Protein AF-A0A9W7YZ13-F1 (afdb_monomer_lite)

Radius of gyration: 21.65 Å; chains: 1; bounding box: 40×39×60 Å

pLDDT: mean 75.17, std 14.79, range [40.47, 94.44]

Structure (mmCIF, N/CA/C/O backbone):
data_AF-A0A9W7YZ13-F1
#
_entry.id   AF-A0A9W7YZ13-F1
#
loop_
_atom_site.group_PDB
_atom_site.id
_atom_site.type_symbol
_atom_site.label_atom_id
_atom_site.label_alt_id
_atom_site.label_comp_id
_atom_site.label_asym_id
_atom_site.label_entity_id
_atom_site.label_seq_id
_atom_site.pdbx_PDB_ins_code
_atom_site.Cartn_x
_atom_site.Cartn_y
_atom_site.Cartn_z
_atom_site.occupancy
_atom_site.B_iso_or_equiv
_atom_site.auth_seq_id
_atom_site.auth_comp_id
_atom_site.auth_asym_id
_atom_site.auth_atom_id
_atom_site.pdbx_PDB_model_num
ATOM 1 N N . MET A 1 1 ? 17.909 1.204 -20.022 1.00 43.62 1 MET A N 1
ATOM 2 C CA . MET A 1 1 ? 16.608 1.423 -20.696 1.00 43.62 1 MET A CA 1
ATOM 3 C C . MET A 1 1 ? 16.820 1.327 -22.195 1.00 43.62 1 MET A C 1
ATOM 5 O O . MET A 1 1 ? 17.368 2.238 -22.801 1.00 43.62 1 MET A O 1
ATOM 9 N N . THR A 1 2 ? 16.508 0.170 -22.759 1.00 47.31 2 THR A N 1
ATOM 10 C CA . THR A 1 2 ? 16.884 -0.248 -24.110 1.00 47.31 2 THR A CA 1
ATOM 11 C C . THR A 1 2 ? 15.739 -0.021 -25.111 1.00 47.31 2 THR A C 1
ATOM 13 O O . THR A 1 2 ? 14.584 -0.326 -24.837 1.00 47.31 2 THR A O 1
ATOM 16 N N . GLY A 1 3 ? 16.068 0.523 -26.289 1.00 62.91 3 GLY A N 1
ATOM 17 C CA . GLY A 1 3 ? 15.637 -0.054 -27.570 1.00 62.91 3 GLY A CA 1
ATOM 18 C C . GLY A 1 3 ? 14.435 0.500 -28.348 1.00 62.91 3 GLY A C 1
ATOM 19 O O . GLY A 1 3 ? 14.324 0.150 -29.518 1.00 62.91 3 GLY A O 1
ATOM 20 N N . PHE A 1 4 ? 13.551 1.342 -27.806 1.00 68.31 4 PHE A N 1
ATOM 21 C CA . PHE A 1 4 ? 12.353 1.759 -28.562 1.00 68.31 4 PHE A CA 1
ATOM 22 C C . PHE A 1 4 ? 12.504 3.144 -29.197 1.00 68.31 4 PHE A C 1
ATOM 24 O O . PHE A 1 4 ? 12.746 4.135 -28.510 1.00 68.31 4 PHE A O 1
ATOM 31 N N . LYS A 1 5 ? 12.316 3.224 -30.519 1.00 77.06 5 LYS A N 1
ATOM 32 C CA . LYS A 1 5 ? 12.287 4.482 -31.275 1.00 77.06 5 LYS A CA 1
ATOM 33 C C . LYS A 1 5 ? 11.081 4.494 -32.204 1.00 77.06 5 LYS A C 1
ATOM 35 O O . LYS A 1 5 ? 10.700 3.462 -32.750 1.00 77.06 5 LYS A O 1
ATOM 40 N N . LEU A 1 6 ? 10.490 5.670 -32.392 1.00 83.94 6 LEU A N 1
ATOM 41 C CA . LEU A 1 6 ? 9.478 5.852 -33.425 1.00 83.94 6 LEU A CA 1
ATOM 42 C C . LEU A 1 6 ? 10.090 5.573 -34.798 1.00 83.94 6 LEU A C 1
ATOM 44 O O . LEU A 1 6 ? 11.209 6.007 -35.076 1.00 83.94 6 LEU A O 1
ATOM 48 N N . ALA A 1 7 ? 9.321 4.914 -35.664 1.00 84.75 7 ALA A N 1
ATOM 49 C CA . ALA A 1 7 ? 9.681 4.775 -37.073 1.00 84.75 7 ALA A CA 1
ATOM 50 C C . ALA A 1 7 ? 9.873 6.152 -37.740 1.00 84.75 7 ALA A C 1
ATOM 52 O O . ALA A 1 7 ? 10.741 6.317 -38.591 1.00 84.75 7 ALA A O 1
ATOM 53 N N . ASP A 1 8 ? 9.101 7.150 -37.298 1.00 89.06 8 ASP A N 1
ATOM 54 C CA . ASP A 1 8 ? 9.221 8.552 -37.687 1.00 89.06 8 ASP A CA 1
ATOM 55 C C . ASP A 1 8 ? 9.505 9.418 -36.443 1.00 89.06 8 ASP A C 1
ATOM 57 O O . ASP A 1 8 ? 8.593 9.667 -35.649 1.00 89.06 8 ASP A O 1
ATOM 61 N N . PRO A 1 9 ? 10.753 9.881 -36.244 1.00 88.62 9 PRO A N 1
ATOM 62 C CA . PRO A 1 9 ? 11.142 10.672 -35.074 1.00 88.62 9 PRO A CA 1
ATOM 63 C C . PRO A 1 9 ? 10.524 12.074 -35.010 1.00 88.62 9 PRO A C 1
ATOM 65 O O . PRO A 1 9 ? 10.647 12.734 -33.983 1.00 88.62 9 PRO A O 1
ATOM 68 N N . THR A 1 10 ? 9.918 12.557 -36.098 1.00 91.25 10 THR A N 1
ATOM 69 C CA . THR A 1 10 ? 9.349 13.915 -36.164 1.00 91.25 10 THR A CA 1
ATOM 70 C C . THR A 1 10 ? 7.930 13.992 -35.607 1.00 91.25 10 THR A C 1
ATOM 72 O O . THR A 1 10 ? 7.418 15.081 -35.351 1.00 91.25 10 THR A O 1
ATOM 75 N N . LYS A 1 11 ? 7.291 12.837 -35.395 1.00 90.94 11 LYS A N 1
ATOM 76 C CA . LYS A 1 11 ? 5.938 12.736 -34.850 1.00 90.94 11 LYS A CA 1
ATOM 77 C C . LYS A 1 11 ? 5.970 12.577 -33.328 1.00 90.94 11 LYS A C 1
ATOM 79 O O . LYS A 1 11 ? 6.904 11.980 -32.796 1.00 90.94 11 LYS A O 1
ATOM 84 N N . PRO A 1 12 ? 4.947 13.067 -32.608 1.00 87.94 12 PRO A N 1
ATOM 85 C CA . PRO A 1 12 ? 4.797 12.766 -31.190 1.00 87.94 12 PRO A CA 1
ATOM 86 C C . PRO A 1 12 ? 4.648 11.251 -30.981 1.00 87.94 12 PRO A C 1
ATOM 88 O O . PRO A 1 12 ? 3.928 10.579 -31.720 1.00 87.94 12 PRO A O 1
ATOM 91 N N . GLY A 1 13 ? 5.344 10.714 -29.979 1.00 82.62 13 GLY A N 1
ATOM 92 C CA . GLY A 1 13 ? 5.368 9.284 -29.671 1.00 82.62 13 GLY A CA 1
ATOM 93 C C . GLY A 1 13 ? 4.749 8.936 -28.328 1.00 82.62 13 GLY A C 1
ATOM 94 O O . GLY A 1 13 ? 4.773 9.734 -27.394 1.00 82.62 13 GLY A O 1
ATOM 95 N N . HIS A 1 14 ? 4.267 7.699 -28.212 1.00 76.06 14 HIS A N 1
ATOM 96 C CA . HIS A 1 14 ? 3.818 7.111 -26.953 1.00 76.06 14 HIS A CA 1
ATOM 97 C C . HIS A 1 14 ? 4.410 5.709 -26.799 1.00 76.06 14 HIS A C 1
ATOM 99 O O . HIS A 1 14 ? 4.266 4.876 -27.690 1.00 76.06 14 HIS A O 1
ATOM 105 N N . CYS A 1 15 ? 5.054 5.442 -25.663 1.00 69.81 15 CYS A N 1
ATOM 106 C CA . CYS A 1 15 ? 5.511 4.106 -25.295 1.00 69.81 15 CYS A CA 1
ATOM 107 C C . CYS A 1 15 ? 4.513 3.516 -24.296 1.00 69.81 15 CYS A C 1
ATOM 109 O O . CYS A 1 15 ? 4.354 4.045 -23.196 1.00 69.81 15 CYS A O 1
ATOM 111 N N . LYS A 1 16 ? 3.813 2.450 -24.692 1.00 76.25 16 LYS A N 1
ATOM 112 C CA . LYS A 1 16 ? 2.966 1.662 -23.793 1.00 76.25 16 LYS A CA 1
ATOM 113 C C . LYS A 1 16 ? 3.666 0.336 -23.550 1.00 76.25 16 LYS A C 1
ATOM 115 O O . LYS A 1 16 ? 3.938 -0.389 -24.500 1.00 76.25 16 LYS A O 1
ATOM 120 N N . ILE A 1 17 ? 3.949 0.040 -22.290 1.00 74.00 17 ILE A N 1
ATOM 121 C CA . ILE A 1 17 ? 4.575 -1.213 -21.879 1.00 74.00 17 ILE A CA 1
ATOM 122 C C . ILE A 1 17 ? 3.504 -2.039 -21.177 1.00 74.00 17 ILE A C 1
ATOM 124 O O . ILE A 1 17 ? 2.853 -1.547 -20.256 1.00 74.00 17 ILE A O 1
ATOM 128 N N . LEU A 1 18 ? 3.327 -3.280 -21.623 1.00 78.62 18 LEU A N 1
ATOM 129 C CA . LEU A 1 18 ? 2.531 -4.280 -20.926 1.00 78.62 18 LEU A CA 1
ATOM 130 C C . LEU A 1 18 ? 3.499 -5.294 -20.321 1.00 78.62 18 LEU A C 1
ATOM 132 O O . LEU A 1 18 ? 4.277 -5.907 -21.047 1.00 78.62 18 LEU A O 1
ATOM 136 N N . ALA A 1 19 ? 3.476 -5.428 -19.000 1.00 74.31 19 ALA A N 1
ATOM 137 C CA . ALA A 1 19 ? 4.309 -6.376 -18.276 1.00 74.31 19 ALA A CA 1
ATOM 138 C C . ALA A 1 19 ? 3.431 -7.504 -17.731 1.00 74.31 19 ALA A C 1
ATOM 140 O O . ALA A 1 19 ? 2.406 -7.240 -17.101 1.00 74.31 19 ALA A O 1
ATOM 141 N N . PHE A 1 20 ? 3.850 -8.746 -17.962 1.00 77.69 20 PHE A N 1
ATOM 142 C CA . PHE A 1 20 ? 3.242 -9.932 -17.369 1.00 77.69 20 PHE A CA 1
ATOM 143 C C . PHE A 1 20 ? 4.194 -10.499 -16.321 1.00 77.69 20 PHE A C 1
ATOM 145 O O . PHE A 1 20 ? 5.372 -10.711 -16.602 1.00 77.69 20 PHE A O 1
ATOM 152 N N . PHE A 1 21 ? 3.678 -10.750 -15.122 1.00 72.12 21 PHE A N 1
ATOM 153 C CA . PHE A 1 21 ? 4.413 -11.433 -14.064 1.00 72.12 21 PHE A CA 1
ATOM 154 C C . PHE A 1 21 ? 3.965 -12.890 -14.053 1.00 72.12 21 PHE A C 1
ATOM 156 O O . PHE A 1 21 ? 2.828 -13.188 -13.687 1.00 72.12 21 PHE A O 1
ATOM 163 N N . PHE A 1 22 ? 4.838 -13.785 -14.510 1.00 79.38 22 PHE A N 1
ATOM 164 C CA . PHE A 1 22 ? 4.574 -15.218 -14.469 1.00 79.38 22 PHE A CA 1
ATOM 165 C C . PHE A 1 22 ? 4.857 -15.760 -13.073 1.00 79.38 22 PHE A C 1
ATOM 167 O O . PHE A 1 22 ? 5.852 -15.410 -12.442 1.00 79.38 22 PHE A O 1
ATOM 174 N N . ILE A 1 23 ? 3.955 -16.612 -12.602 1.00 75.56 23 ILE A N 1
ATOM 175 C CA . ILE A 1 23 ? 4.000 -17.230 -11.281 1.00 75.56 23 ILE A CA 1
ATOM 176 C C . ILE A 1 23 ? 3.819 -18.733 -11.485 1.00 75.56 23 ILE A C 1
ATOM 178 O O . ILE A 1 23 ? 3.061 -19.150 -12.362 1.00 75.56 23 ILE A O 1
ATOM 182 N N . ASP A 1 24 ? 4.510 -19.540 -10.683 1.00 84.81 24 ASP A N 1
ATOM 183 C CA . ASP A 1 24 ? 4.312 -20.987 -10.647 1.00 84.81 24 ASP A CA 1
ATOM 184 C C . ASP A 1 24 ? 2.872 -21.323 -10.197 1.00 84.81 24 ASP A C 1
ATOM 186 O O . ASP A 1 24 ? 2.501 -21.006 -9.062 1.00 84.81 24 ASP A O 1
ATOM 190 N N . PRO A 1 25 ? 2.056 -21.985 -11.041 1.00 84.50 25 PRO A N 1
ATOM 191 C CA . PRO A 1 25 ? 0.665 -22.300 -10.721 1.00 84.50 25 PRO A CA 1
ATOM 192 C C . PRO A 1 25 ? 0.505 -23.340 -9.602 1.00 84.50 25 PRO A C 1
ATOM 194 O O . PRO A 1 25 ? -0.591 -23.484 -9.061 1.00 84.50 25 PRO A O 1
ATOM 197 N N . THR A 1 26 ? 1.560 -24.079 -9.244 1.00 91.00 26 THR A N 1
ATOM 198 C CA . THR A 1 26 ? 1.534 -25.023 -8.114 1.00 91.00 26 THR A CA 1
ATOM 199 C C . THR A 1 26 ? 1.639 -24.312 -6.765 1.00 91.00 26 THR A C 1
ATOM 201 O O . THR A 1 26 ? 1.221 -24.853 -5.737 1.00 91.00 26 THR A O 1
ATOM 204 N N . THR A 1 27 ? 2.134 -23.072 -6.767 1.00 84.25 27 THR A N 1
ATOM 205 C CA . THR A 1 27 ? 2.223 -22.235 -5.576 1.00 84.25 27 THR A CA 1
ATOM 206 C C . THR A 1 27 ? 0.941 -21.424 -5.422 1.00 84.25 27 THR A C 1
ATOM 208 O O . THR A 1 27 ? 0.632 -20.535 -6.214 1.00 84.25 27 THR A O 1
ATOM 211 N N . ARG A 1 28 ? 0.180 -21.697 -4.357 1.00 82.62 28 ARG A N 1
ATOM 212 C CA . ARG A 1 28 ? -1.031 -20.930 -4.049 1.00 82.62 28 ARG A CA 1
ATOM 213 C C . ARG A 1 28 ? -0.664 -19.597 -3.403 1.00 82.62 28 ARG A C 1
ATOM 215 O O . ARG A 1 28 ? -0.365 -19.544 -2.212 1.00 82.62 28 ARG A O 1
ATOM 222 N N . ILE A 1 29 ? -0.748 -18.521 -4.176 1.00 80.81 29 ILE A N 1
ATOM 223 C CA . ILE A 1 29 ? -0.580 -17.155 -3.673 1.00 80.81 29 ILE A CA 1
ATOM 224 C C . ILE A 1 29 ? -1.952 -16.593 -3.275 1.00 80.81 29 ILE A C 1
ATOM 226 O O . ILE A 1 29 ? -2.915 -16.750 -4.032 1.00 80.81 29 ILE A O 1
ATOM 230 N N . PRO A 1 30 ? -2.086 -15.969 -2.090 1.00 80.06 30 PRO A N 1
ATOM 231 C CA . PRO A 1 30 ? -3.332 -15.329 -1.695 1.00 80.06 30 PRO A CA 1
ATOM 232 C C . PRO A 1 30 ? -3.669 -14.191 -2.665 1.00 80.06 30 PRO A C 1
ATOM 234 O O . PRO A 1 30 ? -2.845 -13.320 -2.938 1.00 80.06 30 PRO A O 1
ATOM 237 N N . SER A 1 31 ? -4.887 -14.214 -3.203 1.00 75.38 31 SER A N 1
ATOM 238 C CA . SER A 1 31 ? -5.388 -13.170 -4.094 1.00 75.38 31 SER A CA 1
ATOM 239 C C . SER A 1 31 ? -5.963 -11.994 -3.298 1.00 75.38 31 SER A C 1
ATOM 241 O O . SER A 1 31 ? -6.094 -12.040 -2.070 1.00 75.38 31 SER A O 1
ATOM 243 N N . THR A 1 32 ? -6.382 -10.951 -4.014 1.00 74.25 32 THR A N 1
ATOM 244 C CA . THR A 1 32 ? -7.144 -9.820 -3.457 1.00 74.25 32 THR A CA 1
ATOM 245 C C . THR A 1 32 ? -8.506 -10.219 -2.879 1.00 74.25 32 THR A C 1
ATOM 247 O O . THR A 1 32 ? -9.156 -9.400 -2.242 1.00 74.25 3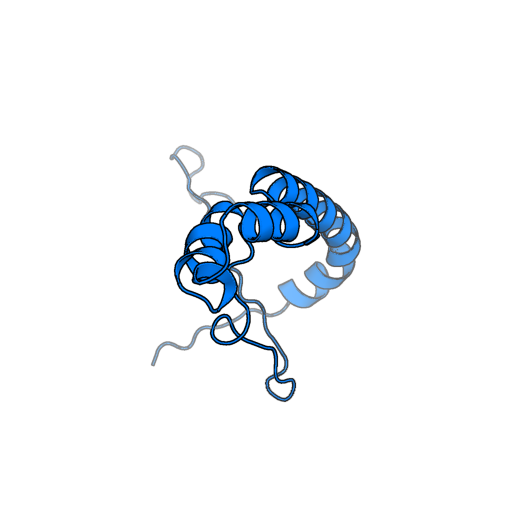2 THR A O 1
ATOM 250 N N . GLU A 1 33 ? -8.943 -11.468 -3.064 1.00 75.88 33 GLU A N 1
ATOM 251 C CA . GLU A 1 33 ? -10.098 -12.031 -2.357 1.00 75.88 33 GLU A CA 1
ATOM 252 C C . GLU A 1 33 ? -9.808 -12.238 -0.862 1.00 75.88 33 GLU A C 1
ATOM 254 O O . GLU A 1 33 ? -10.704 -12.126 -0.030 1.00 75.88 33 GLU A O 1
ATOM 259 N N . VAL A 1 34 ? -8.552 -12.536 -0.517 1.00 78.75 34 VAL A N 1
ATOM 260 C CA . VAL A 1 34 ? -8.133 -12.889 0.848 1.00 78.75 34 VAL A CA 1
ATOM 261 C C . VAL A 1 34 ? -7.360 -11.751 1.512 1.00 78.75 34 VAL A C 1
ATOM 263 O O . VAL A 1 34 ? -7.448 -11.566 2.724 1.00 78.75 34 VAL A O 1
ATOM 266 N N . VAL A 1 35 ? -6.592 -10.987 0.732 1.00 78.56 35 VAL A N 1
ATOM 267 C CA . VAL A 1 35 ? -5.795 -9.865 1.242 1.00 78.56 35 VAL A CA 1
ATOM 268 C C . VAL A 1 35 ? -6.636 -8.584 1.213 1.00 78.56 35 VAL A C 1
ATOM 270 O O . VAL A 1 35 ? -7.073 -8.184 0.132 1.00 78.56 35 VAL A O 1
ATOM 273 N N . PRO A 1 36 ? -6.858 -7.913 2.362 1.00 75.69 36 PRO A N 1
ATOM 274 C CA . PRO A 1 36 ? -7.636 -6.681 2.410 1.00 75.69 36 PRO A CA 1
ATOM 275 C C . PRO A 1 36 ? -6.892 -5.519 1.744 1.00 75.69 36 PRO A C 1
ATOM 277 O O . PRO A 1 36 ? -5.687 -5.576 1.486 1.00 75.69 36 PRO A O 1
ATOM 280 N N . THR A 1 37 ? -7.609 -4.422 1.504 1.00 78.88 37 THR A N 1
ATOM 281 C CA . THR A 1 37 ? -7.020 -3.190 0.971 1.00 78.88 37 THR A CA 1
ATOM 282 C C . THR A 1 37 ? -5.878 -2.709 1.866 1.00 78.88 37 THR A C 1
ATOM 284 O O . THR A 1 37 ? -6.075 -2.499 3.061 1.00 78.88 37 THR A O 1
ATOM 287 N N . GLN A 1 38 ? -4.695 -2.522 1.279 1.00 82.25 38 GLN A N 1
ATOM 288 C CA . GLN A 1 38 ? -3.486 -2.123 2.010 1.00 82.25 38 GLN A CA 1
ATOM 289 C C . GLN A 1 38 ? -3.313 -0.611 2.155 1.00 82.25 38 GLN A C 1
ATOM 291 O O . GLN A 1 38 ? -2.473 -0.159 2.927 1.00 82.25 38 GLN A O 1
ATOM 296 N N . GLN A 1 39 ? -4.100 0.168 1.414 1.00 86.75 39 GLN A N 1
ATOM 297 C CA . GLN A 1 39 ? -4.105 1.615 1.536 1.00 86.75 39 GLN A CA 1
ATOM 298 C C . GLN A 1 39 ? -4.909 2.030 2.771 1.00 86.75 39 GLN A C 1
ATOM 300 O O . GLN A 1 39 ? -6.075 1.650 2.915 1.00 86.75 39 GLN A O 1
ATOM 305 N N . ARG A 1 40 ? -4.290 2.845 3.633 1.00 84.94 40 ARG A N 1
ATOM 306 C CA . ARG A 1 40 ? -4.864 3.260 4.919 1.00 84.94 40 ARG A CA 1
ATOM 307 C C . ARG A 1 40 ? -6.247 3.879 4.800 1.00 84.94 40 ARG A C 1
ATOM 309 O O . ARG A 1 40 ? -7.146 3.490 5.540 1.00 84.94 40 ARG A O 1
ATOM 316 N N . GLU A 1 41 ? -6.428 4.773 3.835 1.00 80.50 41 GLU A N 1
ATOM 317 C CA . GLU A 1 41 ? -7.693 5.482 3.640 1.00 80.50 41 GLU A CA 1
ATOM 318 C C . GLU A 1 41 ? -8.849 4.543 3.259 1.00 80.50 41 GLU A C 1
ATOM 320 O O . GLU A 1 41 ? -9.988 4.796 3.625 1.00 80.50 41 GLU A O 1
ATOM 325 N N . TRP A 1 42 ? -8.578 3.435 2.563 1.00 82.00 42 TRP A N 1
ATOM 326 C CA . TRP A 1 42 ? -9.615 2.466 2.173 1.00 82.00 42 TRP A CA 1
ATOM 327 C C . TRP A 1 42 ? -9.886 1.422 3.255 1.00 82.00 42 TRP A C 1
ATOM 329 O O . TRP A 1 42 ? -10.989 0.881 3.374 1.00 82.00 42 TRP A O 1
ATOM 339 N N . TRP A 1 43 ? -8.868 1.108 4.049 1.00 81.56 43 TRP A N 1
ATOM 340 C CA . TRP A 1 43 ? -8.978 0.134 5.122 1.00 81.56 43 TRP A CA 1
ATOM 341 C C . TRP A 1 43 ? -9.809 0.654 6.294 1.00 81.56 43 TRP A C 1
ATOM 343 O O . TRP A 1 43 ? -10.576 -0.113 6.867 1.00 81.56 43 TRP A O 1
ATOM 353 N N . SER A 1 44 ? -9.712 1.941 6.642 1.00 75.56 44 SER A N 1
ATOM 354 C CA . SER A 1 44 ? -10.540 2.519 7.709 1.00 75.56 44 SER A CA 1
ATOM 355 C C . SER A 1 44 ? -12.035 2.375 7.383 1.00 75.56 44 SER A C 1
ATOM 357 O O . SER A 1 44 ? -12.799 1.836 8.186 1.00 75.56 44 SER A O 1
ATOM 359 N N . GLU A 1 45 ? -12.442 2.705 6.157 1.00 74.50 45 GLU A N 1
ATOM 360 C CA . GLU A 1 45 ? -13.829 2.554 5.688 1.00 74.50 45 GLU A CA 1
ATOM 361 C C . GLU A 1 45 ? -14.321 1.093 5.680 1.00 74.50 45 GLU A C 1
ATOM 363 O O . GLU A 1 45 ? -15.508 0.809 5.859 1.00 74.50 45 GLU A O 1
ATOM 368 N N . THR A 1 46 ? -13.435 0.125 5.441 1.00 75.31 46 THR A N 1
ATOM 369 C CA . THR A 1 46 ? -13.828 -1.283 5.261 1.00 75.31 46 THR A CA 1
ATOM 370 C C . THR A 1 46 ? -13.667 -2.116 6.531 1.00 75.31 46 THR A C 1
ATOM 372 O O . THR A 1 46 ? -14.593 -2.828 6.922 1.00 75.31 46 THR A O 1
ATOM 375 N N . ALA A 1 47 ? -12.531 -2.014 7.215 1.00 73.62 47 ALA A N 1
ATOM 376 C CA . ALA A 1 47 ? -12.210 -2.791 8.406 1.00 73.62 47 ALA A CA 1
ATOM 377 C C . ALA A 1 47 ? -12.744 -2.153 9.694 1.00 73.62 47 ALA A C 1
ATOM 379 O O . ALA A 1 47 ? -13.295 -2.867 10.539 1.00 73.62 47 ALA A O 1
ATOM 380 N N . ILE A 1 48 ? -12.622 -0.825 9.840 1.00 73.62 48 ILE A N 1
ATOM 381 C CA . ILE A 1 48 ? -13.079 -0.121 11.044 1.00 73.62 48 ILE A CA 1
ATOM 382 C C . ILE A 1 48 ? -14.583 0.115 10.989 1.00 73.62 48 ILE A C 1
ATOM 384 O O . ILE A 1 48 ? -15.233 -0.090 12.003 1.00 73.62 48 ILE A O 1
ATOM 388 N N . GLU A 1 49 ? -15.171 0.513 9.860 1.00 71.94 49 GLU A N 1
ATOM 389 C CA . GLU A 1 49 ? -16.604 0.854 9.841 1.00 71.94 49 GLU A CA 1
ATOM 390 C C . GLU A 1 49 ? -17.526 -0.343 9.582 1.00 71.94 49 GLU A C 1
ATOM 392 O O . GLU A 1 49 ? -18.555 -0.480 10.246 1.00 71.94 49 GLU A O 1
ATOM 397 N N . LYS A 1 50 ? -17.162 -1.235 8.651 1.00 71.75 50 LYS A N 1
ATOM 398 C CA . LYS A 1 50 ? -18.026 -2.352 8.211 1.00 71.75 50 LYS A CA 1
ATOM 399 C C . LYS A 1 50 ? -17.688 -3.697 8.868 1.00 71.75 50 LYS A C 1
ATOM 401 O O . LYS A 1 50 ? -18.455 -4.650 8.736 1.00 71.75 50 LYS A O 1
ATOM 406 N N . GLY A 1 51 ? -16.564 -3.782 9.582 1.00 74.38 51 GLY A N 1
ATOM 4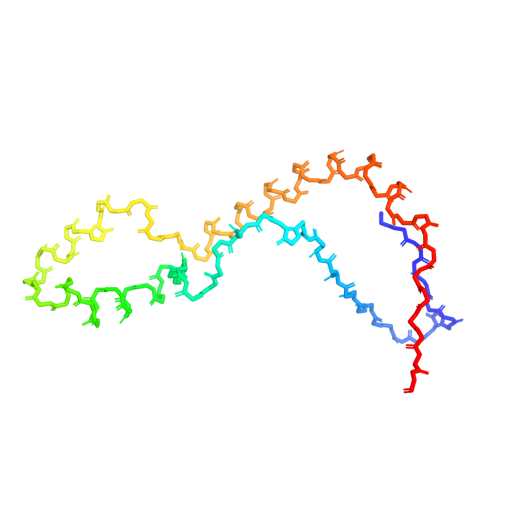07 C CA . GLY A 1 51 ? -16.082 -4.997 10.242 1.00 74.38 51 GLY A CA 1
ATOM 408 C C . GLY A 1 51 ? -16.531 -5.161 11.700 1.00 74.38 51 GLY A C 1
AT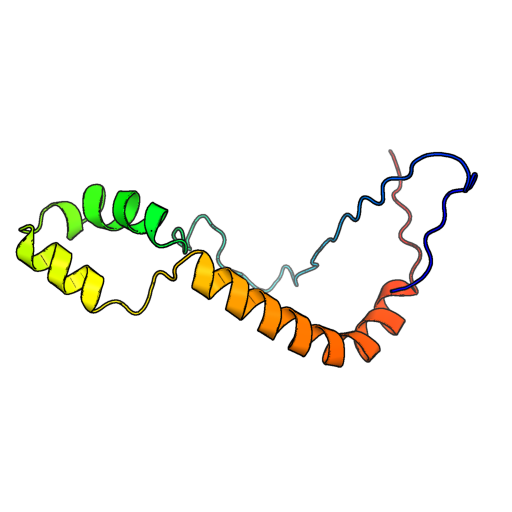OM 409 O O . GLY A 1 51 ? -17.314 -4.380 12.244 1.00 74.38 51 GLY A O 1
ATOM 410 N N . ALA A 1 52 ? -15.985 -6.177 12.378 1.00 79.06 52 ALA A N 1
ATOM 411 C CA . ALA A 1 52 ? -16.216 -6.409 13.810 1.00 79.06 52 ALA A CA 1
ATOM 412 C C . ALA A 1 52 ? -15.780 -5.215 14.686 1.00 79.06 52 ALA A C 1
ATOM 414 O O . ALA A 1 52 ? -16.387 -4.953 15.725 1.00 79.06 52 ALA A O 1
ATOM 415 N N . ILE A 1 53 ? -14.779 -4.459 14.223 1.00 82.44 53 ILE A N 1
ATOM 416 C CA . ILE A 1 53 ? -14.248 -3.255 14.875 1.00 82.44 53 ILE A CA 1
ATOM 417 C C . ILE A 1 53 ? -15.292 -2.124 14.888 1.00 82.44 53 ILE A C 1
ATOM 419 O O . ILE A 1 53 ? -15.345 -1.339 15.835 1.00 82.44 53 ILE A O 1
ATOM 423 N N . GLY A 1 54 ? -16.202 -2.079 13.909 1.00 82.56 54 GLY A N 1
ATOM 424 C CA . GLY A 1 54 ? -17.202 -1.013 13.776 1.00 82.56 54 GLY A CA 1
ATOM 425 C C . GLY A 1 54 ? -18.204 -0.933 14.911 1.00 82.56 54 GLY A C 1
ATOM 426 O O . GLY A 1 54 ? -18.748 0.141 15.173 1.00 82.56 54 GLY A O 1
ATOM 427 N N . ARG A 1 55 ? -18.386 -2.034 15.640 1.00 86.50 55 ARG A N 1
ATOM 428 C CA . ARG A 1 55 ? -19.287 -2.119 16.795 1.00 86.50 55 ARG A CA 1
ATOM 429 C C . ARG A 1 55 ? -18.655 -1.611 18.091 1.00 86.50 55 ARG A C 1
ATOM 431 O O . ARG A 1 55 ? -19.360 -1.476 19.087 1.00 86.50 55 ARG A O 1
ATOM 438 N N . LEU A 1 56 ? -17.345 -1.368 18.101 1.00 89.44 56 LEU A N 1
ATOM 439 C CA . LEU A 1 56 ? -16.624 -0.922 19.289 1.00 89.44 56 LEU A CA 1
ATOM 440 C C . LEU A 1 56 ? -16.862 0.575 19.554 1.00 89.44 56 LEU A C 1
ATOM 442 O O . LEU A 1 56 ? -17.172 1.323 18.628 1.00 89.44 56 LEU A O 1
ATOM 446 N N . PRO A 1 57 ? -16.702 1.050 20.800 1.00 91.25 57 PRO A N 1
ATOM 447 C CA . PRO A 1 57 ? -16.697 2.481 21.095 1.00 91.25 57 PRO A CA 1
ATOM 448 C C . PRO A 1 57 ? -15.584 3.218 20.339 1.00 91.25 57 PRO A C 1
ATOM 450 O O . PRO A 1 57 ? -14.500 2.668 20.144 1.00 91.25 57 PRO A O 1
ATOM 453 N N . THR A 1 58 ? -15.816 4.482 19.975 1.00 87.31 58 THR A N 1
ATOM 454 C CA . THR A 1 58 ? -14.880 5.306 19.184 1.00 87.31 58 THR A CA 1
ATOM 455 C C . THR A 1 58 ? -13.471 5.343 19.772 1.00 87.31 58 THR A C 1
ATOM 457 O O . THR A 1 58 ? -12.507 5.127 19.049 1.00 87.31 58 THR A O 1
ATOM 460 N N . LEU A 1 59 ? -13.353 5.489 21.096 1.00 89.69 59 LEU A N 1
ATOM 461 C CA . LEU A 1 59 ? -12.060 5.512 21.784 1.00 89.69 59 LEU A CA 1
ATOM 462 C C . LEU A 1 59 ? -11.247 4.225 21.562 1.00 89.69 59 LEU A C 1
ATOM 464 O O . LEU A 1 59 ? -10.032 4.276 21.413 1.00 89.69 59 LEU A O 1
ATOM 468 N N . VAL A 1 60 ? -11.912 3.068 21.492 1.00 89.62 60 VAL A N 1
ATOM 469 C CA . VAL A 1 60 ? -11.246 1.788 21.214 1.00 89.62 60 VAL A CA 1
ATOM 470 C C . VAL A 1 60 ? -10.816 1.712 19.749 1.00 89.62 60 VAL A C 1
ATOM 472 O O . VAL A 1 60 ? -9.727 1.222 19.469 1.00 89.62 60 VAL A O 1
ATOM 475 N N . LYS A 1 61 ? -11.627 2.230 18.817 1.00 86.50 61 LYS A N 1
ATOM 476 C CA . LYS A 1 61 ? -11.277 2.280 17.387 1.00 86.50 61 LYS A CA 1
ATOM 477 C C . LYS A 1 61 ? -10.025 3.123 17.143 1.00 86.50 61 LYS A C 1
ATOM 479 O O . LYS A 1 61 ? -9.106 2.651 16.485 1.00 86.50 61 LYS A O 1
ATOM 484 N N . GLU A 1 62 ? -9.966 4.316 17.732 1.00 85.00 62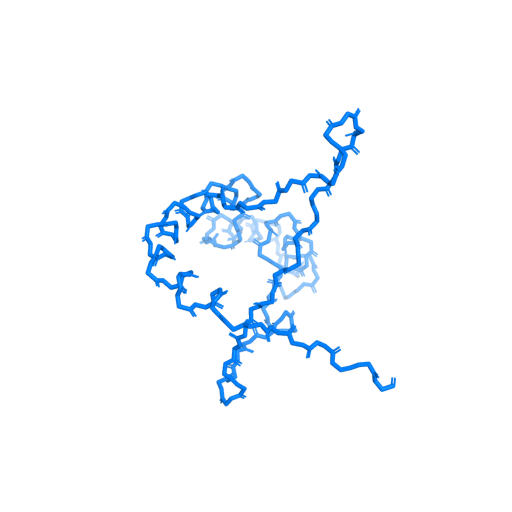 GLU A N 1
ATOM 485 C CA . GLU A 1 62 ? -8.809 5.216 17.630 1.00 85.00 62 GLU A CA 1
ATOM 486 C C . GLU A 1 62 ? -7.541 4.594 18.226 1.00 85.00 62 GLU A C 1
ATOM 488 O O . GLU A 1 62 ? -6.441 4.787 17.710 1.00 85.00 62 GLU A O 1
ATOM 493 N N . GLN A 1 63 ? -7.681 3.842 19.321 1.00 88.12 63 GLN A N 1
ATOM 494 C CA . GLN A 1 63 ? -6.561 3.138 19.939 1.00 88.12 63 GLN A CA 1
ATOM 495 C C . GLN A 1 63 ? -6.046 2.009 19.039 1.00 88.12 63 GLN A C 1
ATOM 497 O O . GLN A 1 63 ? -4.837 1.839 18.914 1.00 88.12 63 GLN A O 1
ATOM 502 N N . ILE A 1 64 ? -6.958 1.252 18.416 1.00 85.81 64 ILE A N 1
ATOM 503 C CA . ILE A 1 64 ? -6.613 0.194 17.460 1.00 85.81 64 ILE A CA 1
ATOM 504 C C . ILE A 1 64 ? -5.866 0.808 16.281 1.00 85.81 64 ILE A C 1
ATOM 506 O O . ILE A 1 64 ? -4.762 0.374 15.995 1.00 85.81 64 ILE A O 1
ATOM 510 N N . GLU A 1 65 ? -6.407 1.852 15.655 1.00 80.81 65 GLU A N 1
ATOM 511 C CA . GLU A 1 65 ? -5.782 2.499 14.495 1.00 80.81 65 GLU A CA 1
ATOM 512 C C . GLU A 1 65 ? -4.347 2.971 14.773 1.00 80.81 65 GLU A C 1
ATOM 514 O O . GLU A 1 65 ? -3.479 2.831 13.920 1.00 80.81 65 GLU A O 1
ATOM 519 N N . LYS A 1 66 ? -4.067 3.458 15.988 1.00 83.25 66 LYS A N 1
ATOM 520 C CA . LYS A 1 66 ? -2.715 3.872 16.401 1.00 83.25 66 LYS A CA 1
ATOM 521 C C . LYS A 1 66 ? -1.758 2.713 16.684 1.00 83.25 66 LYS A C 1
ATOM 523 O O . LYS A 1 66 ? -0.554 2.938 16.725 1.00 83.25 66 LYS A O 1
ATOM 528 N N . LEU A 1 67 ? -2.279 1.520 16.967 1.00 86.38 67 LEU A N 1
ATOM 529 C CA . LEU A 1 67 ? -1.490 0.345 17.340 1.00 86.38 67 LEU A CA 1
ATOM 530 C C . LEU A 1 67 ? -1.179 -0.573 16.159 1.00 86.38 67 LEU A C 1
ATOM 532 O O . LEU A 1 67 ? -0.274 -1.395 16.281 1.00 86.38 67 LEU A O 1
ATOM 536 N N . VAL A 1 68 ? -1.939 -0.507 15.063 1.00 83.19 68 VAL A N 1
ATOM 537 C CA . VAL A 1 68 ? -1.690 -1.388 13.919 1.00 83.19 68 VAL A CA 1
ATOM 538 C C . VAL A 1 68 ? -0.662 -0.750 12.986 1.00 83.19 68 VAL A C 1
ATOM 540 O O . VAL A 1 68 ? -0.907 0.299 12.401 1.00 83.19 68 VAL A O 1
ATOM 543 N N . ASP A 1 69 ? 0.462 -1.440 12.781 1.00 81.25 69 ASP A N 1
ATOM 544 C CA . ASP A 1 69 ? 1.522 -1.052 11.828 1.00 81.25 69 ASP A CA 1
ATOM 545 C C . ASP A 1 69 ? 1.093 -1.178 10.349 1.00 81.25 69 ASP A C 1
ATOM 547 O O . ASP A 1 69 ? 1.818 -0.834 9.417 1.00 81.25 69 ASP A O 1
ATOM 551 N N . PHE A 1 70 ? -0.114 -1.690 10.127 1.00 77.94 70 PHE A N 1
ATOM 552 C CA . PHE A 1 70 ? -0.797 -1.803 8.852 1.00 77.94 70 PHE A CA 1
ATOM 553 C C . PHE A 1 70 ? -2.177 -1.159 9.006 1.00 77.94 70 PHE A C 1
ATOM 555 O O . PHE A 1 70 ? -2.880 -1.480 9.962 1.00 77.94 70 PHE A O 1
ATOM 562 N N . PRO A 1 71 ? -2.622 -0.309 8.073 1.00 84.50 71 PRO A N 1
ATOM 563 C CA . PRO A 1 71 ? -2.126 -0.135 6.705 1.00 84.50 71 PRO A CA 1
ATOM 564 C C . PRO A 1 71 ? -1.206 1.080 6.534 1.00 84.50 71 PRO A C 1
ATOM 566 O O . PRO A 1 71 ? -1.209 2.002 7.352 1.00 84.50 71 PRO A O 1
ATOM 569 N N . ILE A 1 72 ? -0.443 1.109 5.437 1.00 87.12 72 ILE A N 1
ATOM 570 C CA . ILE A 1 72 ? 0.473 2.215 5.115 1.00 87.12 72 ILE A CA 1
ATOM 571 C C . ILE A 1 72 ? -0.229 3.326 4.316 1.00 87.12 72 ILE A C 1
ATOM 573 O O . ILE A 1 72 ? -1.224 3.094 3.621 1.00 87.12 72 ILE A O 1
ATOM 577 N N . SER A 1 73 ? 0.280 4.555 4.416 1.00 87.56 73 SER A N 1
ATOM 578 C CA . SER A 1 73 ? -0.187 5.680 3.603 1.00 87.56 73 SER A C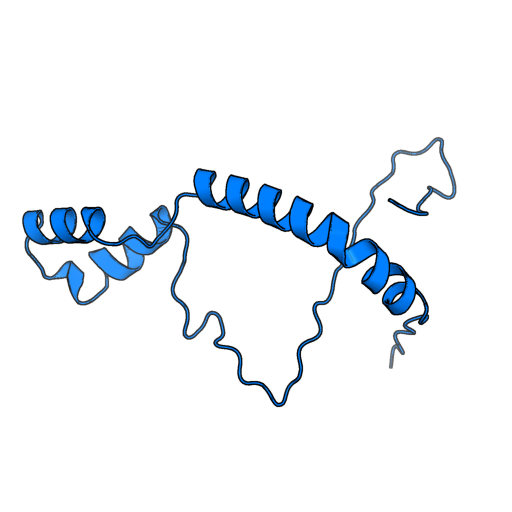A 1
ATOM 579 C C . SER A 1 73 ? 0.234 5.509 2.153 1.00 87.56 73 SER A C 1
ATOM 581 O O . SER A 1 73 ? 1.224 4.851 1.830 1.00 87.56 73 SER A O 1
ATOM 583 N N . LEU A 1 74 ? -0.461 6.218 1.265 1.00 86.81 74 LEU A N 1
ATOM 584 C CA . LEU A 1 74 ? -0.036 6.363 -0.125 1.00 86.81 74 LEU A CA 1
ATOM 585 C C . LEU A 1 74 ? 1.393 6.932 -0.255 1.00 86.81 74 LEU A C 1
ATOM 587 O O . LEU A 1 74 ? 2.100 6.597 -1.203 1.00 86.81 74 LEU A O 1
ATOM 591 N N . ALA A 1 75 ? 1.805 7.819 0.655 1.00 90.31 75 ALA A N 1
ATOM 592 C CA . ALA A 1 75 ? 3.133 8.426 0.628 1.00 90.31 75 ALA A CA 1
ATOM 593 C C . ALA A 1 75 ? 4.221 7.389 0.944 1.00 90.31 75 ALA A C 1
ATOM 595 O O . ALA A 1 75 ? 5.118 7.193 0.127 1.00 90.31 75 ALA A O 1
ATOM 596 N N . GLU A 1 76 ? 4.067 6.662 2.053 1.00 90.88 76 GLU A N 1
ATOM 597 C CA . GLU A 1 76 ? 4.961 5.561 2.449 1.00 90.88 76 GLU A CA 1
ATOM 598 C C . GLU A 1 76 ? 5.010 4.470 1.368 1.00 90.88 76 GLU A C 1
ATOM 600 O O . GLU A 1 76 ? 6.082 4.006 0.993 1.00 90.88 76 GLU A O 1
ATOM 605 N N . ALA A 1 77 ? 3.862 4.114 0.779 1.00 89.69 77 ALA A N 1
ATOM 606 C CA . ALA A 1 77 ? 3.803 3.128 -0.300 1.00 89.69 77 ALA A CA 1
ATOM 607 C C . ALA A 1 77 ? 4.593 3.557 -1.552 1.00 89.69 77 ALA A C 1
ATOM 609 O O . ALA A 1 77 ? 5.171 2.718 -2.246 1.00 89.69 77 ALA A O 1
ATOM 610 N N . LYS A 1 78 ? 4.616 4.858 -1.870 1.00 90.25 78 LYS A N 1
ATOM 611 C CA . LYS A 1 78 ? 5.397 5.392 -2.996 1.00 90.25 78 LYS A CA 1
ATOM 612 C C . LYS A 1 78 ? 6.893 5.392 -2.711 1.00 90.25 78 LYS A C 1
ATOM 614 O O . LYS A 1 78 ? 7.659 5.130 -3.631 1.00 90.25 78 LYS A O 1
ATOM 619 N N . GLU A 1 79 ? 7.289 5.684 -1.480 1.00 94.44 79 GLU A N 1
ATOM 620 C CA . GLU A 1 79 ? 8.687 5.639 -1.052 1.00 94.44 79 GLU A CA 1
ATOM 621 C C . GLU A 1 79 ? 9.224 4.206 -1.093 1.00 94.44 79 GLU A C 1
ATOM 623 O O . GLU A 1 79 ? 10.188 3.944 -1.809 1.00 94.44 79 GLU A O 1
ATOM 628 N N . LEU A 1 80 ? 8.504 3.259 -0.479 1.00 90.38 80 LEU A N 1
ATOM 629 C CA . LEU A 1 80 ? 8.845 1.835 -0.526 1.00 90.38 80 LEU A CA 1
ATOM 630 C C . LEU A 1 80 ? 8.923 1.315 -1.968 1.00 90.38 80 LEU A C 1
ATOM 632 O O . LEU A 1 80 ? 9.799 0.531 -2.314 1.00 90.38 80 LEU A O 1
ATOM 636 N N . ARG A 1 81 ? 8.024 1.770 -2.850 1.00 89.00 81 ARG A N 1
ATOM 637 C CA . ARG A 1 81 ? 8.090 1.424 -4.275 1.00 89.00 81 ARG A CA 1
ATOM 638 C C . ARG A 1 81 ? 9.406 1.871 -4.914 1.00 89.00 81 ARG A C 1
ATOM 640 O O . ARG A 1 81 ? 9.913 1.139 -5.759 1.00 89.00 81 ARG A O 1
ATOM 647 N N . LEU A 1 82 ? 9.895 3.072 -4.610 1.00 90.12 82 LEU A N 1
ATOM 648 C CA . LEU A 1 82 ? 11.142 3.580 -5.188 1.00 90.12 82 LEU A CA 1
ATOM 649 C C . LEU A 1 82 ? 12.334 2.760 -4.693 1.00 90.12 82 LEU A C 1
ATOM 651 O O . LEU A 1 82 ? 13.126 2.319 -5.518 1.00 90.12 82 LEU A O 1
ATOM 655 N N . GLU A 1 83 ? 12.383 2.464 -3.395 1.00 91.00 83 GLU A N 1
ATOM 656 C CA . GLU A 1 83 ? 13.399 1.587 -2.801 1.00 91.00 83 GLU A CA 1
ATOM 657 C C . GLU A 1 83 ? 13.402 0.200 -3.462 1.00 91.00 83 GLU A C 1
ATOM 659 O O . GLU A 1 83 ? 14.429 -0.241 -3.975 1.00 91.00 83 GLU A O 1
ATOM 664 N N . LEU A 1 84 ? 12.231 -0.435 -3.590 1.00 86.56 84 LEU A N 1
ATOM 665 C CA . LEU A 1 84 ? 12.092 -1.722 -4.280 1.00 86.56 84 LEU A CA 1
ATOM 666 C C . LEU A 1 84 ? 12.501 -1.645 -5.756 1.00 86.56 84 LEU A C 1
ATOM 668 O O . LEU A 1 84 ? 13.069 -2.593 -6.295 1.00 86.56 84 LEU A O 1
ATOM 672 N N . MET A 1 85 ? 12.200 -0.540 -6.446 1.00 78.88 85 MET A N 1
ATOM 673 C CA . MET A 1 85 ? 12.631 -0.344 -7.833 1.00 78.88 85 MET A CA 1
ATOM 674 C C . MET A 1 85 ? 14.153 -0.235 -7.934 1.00 78.88 85 MET A C 1
ATOM 676 O O . MET A 1 85 ? 14.722 -0.797 -8.871 1.00 78.88 85 MET A O 1
ATOM 680 N N . ASP A 1 86 ? 14.800 0.431 -6.983 1.00 85.44 86 ASP A N 1
ATOM 681 C CA . ASP A 1 86 ? 16.253 0.562 -6.930 1.00 85.44 86 ASP A CA 1
ATOM 682 C C . ASP A 1 86 ? 16.913 -0.794 -6.627 1.00 85.44 86 ASP A C 1
ATOM 684 O O . ASP A 1 86 ? 17.795 -1.222 -7.381 1.00 85.44 86 ASP A O 1
ATOM 688 N N . GLU A 1 87 ? 16.415 -1.539 -5.634 1.00 83.44 87 GLU A N 1
ATOM 689 C CA . GLU A 1 87 ? 16.856 -2.908 -5.315 1.00 83.44 87 GLU A CA 1
ATOM 690 C C . GLU A 1 87 ? 16.696 -3.861 -6.509 1.00 83.44 87 GLU A C 1
ATOM 692 O O . GLU A 1 87 ? 17.611 -4.610 -6.886 1.00 83.44 87 GLU A O 1
ATOM 697 N N . HIS A 1 88 ? 15.525 -3.817 -7.147 1.00 70.94 88 HIS A N 1
ATOM 698 C CA . HIS A 1 88 ? 15.227 -4.656 -8.297 1.00 70.94 88 HIS A CA 1
ATOM 699 C C . HIS A 1 88 ? 16.026 -4.229 -9.525 1.00 70.94 88 HIS A C 1
ATOM 701 O O . HIS A 1 88 ? 16.352 -5.088 -10.335 1.00 70.94 88 HIS A O 1
ATOM 707 N N . SER A 1 89 ? 16.378 -2.950 -9.691 1.00 67.38 89 SER A N 1
ATOM 708 C CA . SER A 1 89 ? 17.181 -2.493 -10.834 1.00 67.38 89 SER A CA 1
ATOM 709 C C . SER A 1 89 ? 18.587 -3.101 -10.838 1.00 67.38 89 SER A C 1
ATOM 711 O O . SER A 1 89 ? 19.090 -3.468 -11.902 1.00 67.38 89 SER A O 1
ATOM 713 N N . ALA A 1 90 ? 19.182 -3.288 -9.655 1.00 58.72 90 ALA A N 1
ATOM 714 C CA . ALA A 1 90 ? 20.479 -3.935 -9.498 1.00 58.72 90 ALA A CA 1
ATOM 715 C C . ALA A 1 90 ? 20.397 -5.441 -9.810 1.00 58.72 90 ALA A C 1
ATOM 717 O O . ALA A 1 90 ? 21.211 -5.964 -10.575 1.00 58.72 90 ALA A O 1
ATOM 718 N N . SER A 1 91 ? 19.363 -6.113 -9.292 1.00 54.81 91 SER A N 1
ATOM 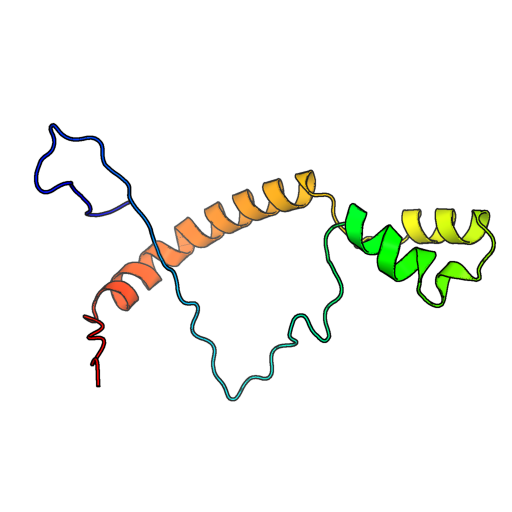719 C CA . SER A 1 91 ? 19.151 -7.560 -9.457 1.00 54.81 91 SER A CA 1
ATOM 720 C C . SER A 1 91 ? 18.658 -7.951 -10.860 1.00 54.81 91 SER A C 1
ATOM 722 O O . SER A 1 91 ? 19.019 -9.002 -11.389 1.00 54.81 91 SER A O 1
ATOM 724 N N . ASN A 1 92 ? 17.869 -7.090 -11.510 1.00 50.69 92 ASN A N 1
ATOM 725 C CA . ASN A 1 92 ? 17.310 -7.343 -12.837 1.00 50.69 92 ASN A CA 1
ATOM 726 C C . ASN A 1 92 ? 18.330 -7.230 -13.963 1.00 50.69 92 ASN A C 1
ATOM 728 O O . ASN A 1 92 ? 18.022 -7.696 -15.052 1.00 50.69 92 ASN A O 1
ATOM 732 N N . SER A 1 93 ? 19.512 -6.643 -13.766 1.00 52.66 93 SER A N 1
ATOM 733 C CA . SER A 1 93 ? 20.530 -6.616 -14.828 1.00 52.66 93 SER A CA 1
ATOM 734 C C . SER A 1 93 ? 20.877 -8.029 -15.324 1.00 52.66 93 SER A C 1
ATOM 736 O O . SER A 1 93 ? 20.996 -8.238 -16.523 1.00 52.66 93 SER A O 1
ATOM 738 N N . THR A 1 94 ? 20.915 -9.017 -14.426 1.00 48.00 94 THR A N 1
ATOM 739 C CA . THR A 1 94 ? 21.159 -10.428 -14.765 1.00 48.00 94 THR A CA 1
ATOM 740 C C . THR A 1 94 ? 19.909 -11.123 -15.312 1.00 48.00 94 THR A C 1
ATOM 742 O O . THR A 1 94 ? 19.986 -11.861 -16.284 1.00 48.00 94 THR A O 1
ATOM 745 N N . ILE A 1 95 ? 18.736 -10.859 -14.727 1.00 50.94 95 ILE A N 1
ATOM 746 C CA . ILE A 1 95 ? 17.475 -11.523 -15.102 1.00 50.94 95 ILE A CA 1
ATOM 747 C C . ILE A 1 95 ? 16.923 -11.000 -16.442 1.00 50.94 95 ILE A C 1
ATOM 749 O O . ILE A 1 95 ? 16.357 -11.755 -17.229 1.00 50.94 95 ILE A O 1
ATOM 753 N N . THR A 1 96 ? 17.060 -9.701 -16.716 1.00 49.53 96 THR A N 1
ATOM 754 C CA . THR A 1 96 ? 16.508 -9.078 -17.929 1.00 49.53 96 THR A CA 1
ATOM 755 C C . THR A 1 96 ? 17.244 -9.490 -19.195 1.00 49.53 96 THR A C 1
ATOM 757 O O . THR A 1 96 ? 16.581 -9.605 -20.222 1.00 49.53 96 THR A O 1
ATOM 760 N N . GLU A 1 97 ? 18.552 -9.766 -19.149 1.00 50.62 97 GLU A N 1
ATOM 761 C CA . GLU A 1 97 ? 19.262 -10.297 -20.322 1.00 50.62 97 GLU A CA 1
ATOM 762 C C . GLU A 1 97 ? 18.753 -11.693 -20.711 1.00 50.62 97 GLU A C 1
ATOM 764 O O . GLU A 1 97 ? 18.480 -11.934 -21.888 1.00 50.62 97 GLU A O 1
ATOM 769 N N . ASP A 1 98 ? 18.509 -12.568 -19.732 1.00 48.69 98 ASP A N 1
ATOM 770 C CA . ASP A 1 98 ? 18.030 -13.929 -19.991 1.00 48.69 98 ASP A CA 1
ATOM 771 C C . ASP A 1 98 ? 16.539 -13.968 -20.387 1.00 48.69 98 ASP A C 1
ATOM 773 O O . ASP A 1 98 ? 16.160 -14.695 -21.310 1.00 48.69 98 ASP A O 1
ATOM 777 N N . ILE A 1 99 ? 15.680 -13.154 -19.754 1.00 51.78 99 ILE A N 1
ATOM 778 C CA . ILE A 1 99 ? 14.220 -13.151 -19.996 1.00 51.78 99 ILE A CA 1
ATOM 779 C C . ILE A 1 99 ? 13.814 -12.372 -21.258 1.00 51.78 99 ILE A C 1
ATOM 781 O O . ILE A 1 99 ? 12.780 -12.683 -21.846 1.00 51.78 99 ILE A O 1
ATOM 785 N N . LEU A 1 100 ? 14.586 -11.377 -21.714 1.00 47.34 100 LEU A N 1
ATOM 786 C CA . LEU A 1 100 ? 14.273 -10.631 -22.948 1.00 47.34 100 LEU A CA 1
ATOM 787 C C . LEU A 1 100 ? 14.734 -11.351 -24.230 1.00 47.34 100 LEU A C 1
ATOM 789 O O . LEU A 1 100 ? 14.490 -10.852 -25.329 1.00 47.34 100 LEU A O 1
ATOM 793 N N . SER A 1 101 ? 15.386 -12.511 -24.104 1.00 49.72 101 SER A N 1
ATOM 794 C CA . SER A 1 101 ? 15.890 -13.312 -25.225 1.00 49.72 101 SER A CA 1
ATOM 795 C C . SER A 1 101 ? 14.853 -14.160 -25.995 1.00 49.72 101 SER A C 1
ATOM 797 O O . SER A 1 101 ? 15.095 -14.415 -27.179 1.00 49.72 101 SER A O 1
ATOM 799 N N . PRO A 1 102 ? 13.691 -14.585 -25.446 1.00 50.25 102 PRO A N 1
ATOM 800 C CA . PRO A 1 102 ? 12.717 -15.342 -26.220 1.00 50.25 102 PRO A CA 1
ATOM 801 C C . PRO A 1 102 ? 11.720 -14.407 -26.912 1.00 50.25 102 PRO A C 1
ATOM 803 O O . PRO A 1 102 ? 11.002 -13.629 -26.281 1.00 50.25 102 PRO A O 1
ATOM 806 N N . SER A 1 103 ? 11.604 -14.535 -28.231 1.00 43.97 103 SER A N 1
ATOM 807 C CA . SER A 1 103 ? 10.515 -13.938 -29.002 1.00 43.97 103 SER A CA 1
ATOM 808 C C . SER A 1 103 ? 9.184 -14.607 -28.637 1.00 43.97 103 SER A C 1
ATOM 810 O O . SER A 1 103 ? 8.909 -15.729 -29.064 1.00 43.97 103 SER A O 1
ATOM 812 N N . PHE A 1 104 ? 8.346 -13.926 -27.857 1.00 48.84 104 PHE A N 1
ATOM 813 C CA . PHE A 1 104 ? 6.974 -14.360 -27.605 1.00 48.84 104 PHE A CA 1
ATOM 814 C C . PHE A 1 104 ? 6.122 -14.151 -28.867 1.00 48.84 104 PHE A C 1
ATOM 816 O O . PHE A 1 104 ? 5.870 -13.017 -29.276 1.00 48.84 104 PHE A O 1
ATOM 823 N N . THR A 1 105 ? 5.675 -15.238 -29.497 1.00 46.69 105 THR A N 1
ATOM 824 C CA . THR A 1 105 ? 4.705 -15.200 -30.599 1.00 46.69 105 THR A CA 1
ATOM 825 C C . THR A 1 105 ? 3.301 -15.431 -30.050 1.00 46.69 105 THR A C 1
ATOM 827 O O . THR A 1 105 ? 2.986 -16.534 -29.604 1.00 46.69 105 THR A O 1
ATOM 830 N N . LEU A 1 106 ? 2.445 -14.408 -30.098 1.00 43.69 106 LEU A N 1
ATOM 831 C CA . LEU A 1 106 ? 1.019 -14.562 -29.818 1.00 43.69 106 LEU A CA 1
ATOM 832 C C . LEU A 1 106 ? 0.348 -15.195 -31.047 1.00 43.69 106 LEU A C 1
ATOM 834 O O . LEU A 1 106 ? 0.135 -14.511 -32.048 1.00 43.69 106 LEU A O 1
ATOM 838 N N . SER A 1 107 ? 0.042 -16.494 -30.991 1.00 48.25 107 SER A N 1
ATOM 839 C CA . SER A 1 107 ? -0.816 -17.116 -32.006 1.00 48.25 107 SER A CA 1
ATOM 840 C C . SER A 1 107 ? -2.227 -16.569 -31.825 1.00 48.25 107 SER A C 1
ATOM 842 O O . SER A 1 107 ? -2.788 -16.647 -30.734 1.00 48.25 107 SER A O 1
ATOM 844 N N . THR A 1 108 ? -2.757 -15.942 -32.869 1.00 40.47 108 THR A N 1
ATOM 845 C CA . THR A 1 108 ? -4.158 -15.517 -32.926 1.00 40.47 108 THR A CA 1
ATOM 846 C C . THR A 1 108 ? -4.902 -16.620 -33.663 1.00 40.47 108 THR A C 1
ATOM 848 O O . THR A 1 108 ? -4.682 -16.788 -34.860 1.00 40.47 108 THR A O 1
ATOM 851 N N . ASP A 1 109 ? -5.693 -17.398 -32.924 1.00 41.22 109 ASP A N 1
ATOM 852 C CA . ASP A 1 109 ? -6.710 -18.295 -33.488 1.00 41.22 109 ASP A CA 1
ATOM 853 C C . ASP A 1 109 ? -7.972 -17.504 -33.871 1.00 41.22 109 ASP A C 1
ATOM 855 O O . ASP A 1 109 ? -8.281 -16.504 -33.173 1.00 41.22 109 ASP A O 1
#

Foldseek 3Di:
DDDDDDPDNVDDDDDDDDDDDDDDPVDDDDDCVRDDDLAPVVCCVPPCCVHPNNPDPPVVSVVVSVPDPTRDHPVVVVVVVVVVVVVVVVVCVVVVVVVVPDDDDDDDD

Sequence (109 aa):
MTGFKLADPTKPGHCKILAFFFIDPTTRIPSTEVVPTQQREWWSETAIEKGAIGRLPTLVKEQIEKLVDFPISLAEAKELRLELMDEHSASNSTITEDILSPSFTLSTD

Secondary structure (DSSP, 8-state):
------SSTTS-------------TTS----TTTSPP-BHHHHIIIIISSSGGGGS-HHHHHHHHHH---SBPHHHHHHHHHHHHHHHHHHHHHHHHHHTSS-------